Protein AF-A0A956K6E2-F1 (afdb_monomer_lite)

Foldseek 3Di:
DVVVVVVVVVVVVVVVVVVVLVVLLVVLVVDAPLCVLVSLLVVQCVVPPPCSNVQLLVLLCQQQAPLLVCCLVDQDPVSQQSNQVSVCSNSVPPDGDDDDGWDFPDSVLSCCQRNPLSVCCSVPVDPVSSVSNVVSVVVRPTPPPD

Secondary structure (DSSP, 8-state):
-HHHHHHHHHHHHHHHHHHHHHHHHHHHHHS-HHHHHHHHHHHHHHHHGGGHHHHHHHHHHIIIIIIHHHHHHS-SHHHHHHHHHHHHHHTT-SS---PPPP--S-HHHHHHIIIIIHHHHHH---HHHHHHHHHHHHHH--TT--

pLDDT: mean 86.53, std 11.18, range [56.41, 97.44]

Structure (mmCIF, N/CA/C/O backbone):
data_AF-A0A956K6E2-F1
#
_entry.id   AF-A0A956K6E2-F1
#
loop_
_atom_site.group_PDB
_atom_site.id
_atom_site.type_symbol
_atom_site.label_atom_id
_atom_site.label_alt_id
_atom_site.label_comp_id
_atom_site.label_asym_id
_atom_site.label_entity_id
_atom_site.label_seq_id
_atom_site.pdbx_PDB_ins_code
_atom_site.Cartn_x
_atom_site.Cartn_y
_atom_site.Cartn_z
_atom_site.occupancy
_atom_site.B_iso_or_equiv
_atom_site.auth_seq_id
_atom_site.auth_comp_id
_atom_site.auth_asym_id
_atom_site.auth_atom_id
_atom_site.pdbx_PDB_model_num
ATOM 1 N N . MET A 1 1 ? 2.730 16.166 44.794 1.00 61.75 1 MET A N 1
ATOM 2 C CA . MET A 1 1 ? 2.774 14.722 44.453 1.00 61.75 1 MET A CA 1
ATOM 3 C C . MET A 1 1 ? 1.803 14.310 43.338 1.00 61.75 1 MET A C 1
ATOM 5 O O . MET A 1 1 ? 2.269 13.685 42.397 1.00 61.75 1 MET A O 1
ATOM 9 N N . ARG A 1 2 ? 0.512 14.696 43.361 1.00 68.00 2 ARG A N 1
ATOM 10 C CA . ARG A 1 2 ? -0.499 14.323 42.335 1.00 68.00 2 ARG A CA 1
ATOM 11 C C . ARG A 1 2 ? -0.077 14.515 40.866 1.00 68.00 2 ARG A C 1
ATOM 13 O O . ARG A 1 2 ? -0.149 13.567 40.098 1.00 68.00 2 ARG A O 1
ATOM 20 N N . ARG A 1 3 ? 0.482 15.679 40.503 1.00 69.50 3 ARG A N 1
ATOM 21 C CA . ARG A 1 3 ? 0.926 15.965 39.119 1.00 69.50 3 ARG A CA 1
ATOM 22 C C . ARG A 1 3 ? 2.014 15.016 38.590 1.00 69.50 3 ARG A C 1
ATOM 24 O O . ARG A 1 3 ? 2.056 14.745 37.396 1.00 69.50 3 ARG A O 1
ATOM 31 N N . ARG A 1 4 ? 2.894 14.497 39.460 1.00 74.19 4 ARG A N 1
ATOM 32 C CA . ARG A 1 4 ? 3.913 13.504 39.060 1.00 74.19 4 ARG A CA 1
ATOM 33 C C . ARG A 1 4 ? 3.282 12.134 38.804 1.00 74.19 4 ARG A C 1
ATOM 35 O O . ARG A 1 4 ? 3.640 11.490 37.827 1.00 74.19 4 ARG A O 1
ATOM 42 N N . ALA A 1 5 ? 2.312 11.735 39.627 1.00 77.75 5 ALA A N 1
ATOM 43 C CA . ALA A 1 5 ? 1.584 10.479 39.457 1.00 77.75 5 ALA A CA 1
ATOM 44 C C . ALA A 1 5 ? 0.707 10.478 38.188 1.00 77.75 5 ALA A C 1
ATOM 46 O O . ALA A 1 5 ? 0.678 9.488 37.462 1.00 77.75 5 ALA A O 1
ATOM 47 N N . GLU A 1 6 ? 0.056 11.600 37.868 1.00 81.94 6 GLU A N 1
ATOM 48 C CA . GLU A 1 6 ? -0.723 11.771 36.630 1.00 81.94 6 GLU A CA 1
ATOM 49 C C . GLU A 1 6 ? 0.163 11.713 35.378 1.00 81.94 6 GLU A C 1
ATOM 51 O O . GLU A 1 6 ? -0.164 11.012 34.418 1.00 81.94 6 GLU A O 1
ATOM 56 N N . ALA A 1 7 ? 1.318 12.388 35.402 1.00 78.25 7 ALA A N 1
ATOM 57 C CA . ALA A 1 7 ? 2.285 12.346 34.306 1.00 78.25 7 ALA A CA 1
ATOM 58 C C . ALA A 1 7 ? 2.861 10.935 34.099 1.00 78.25 7 ALA A C 1
ATOM 60 O O . ALA A 1 7 ? 3.013 10.476 32.965 1.00 78.25 7 ALA A O 1
ATOM 61 N N . GLU A 1 8 ? 3.144 10.215 35.186 1.00 81.75 8 GLU A N 1
ATOM 62 C CA . GLU A 1 8 ? 3.635 8.841 35.119 1.00 81.75 8 GLU A CA 1
ATOM 63 C C . GLU A 1 8 ? 2.564 7.870 34.602 1.00 81.75 8 GLU A C 1
ATOM 65 O O . GLU A 1 8 ? 2.860 7.016 33.762 1.00 81.75 8 GLU A O 1
ATOM 70 N N . HIS A 1 9 ? 1.310 8.035 35.027 1.00 80.94 9 HIS A N 1
ATOM 71 C CA . HIS A 1 9 ? 0.183 7.258 34.517 1.00 80.94 9 HIS A CA 1
ATOM 72 C C . HIS A 1 9 ? -0.046 7.508 33.018 1.00 80.94 9 HIS A C 1
ATOM 74 O O . HIS A 1 9 ? -0.169 6.555 32.247 1.00 80.94 9 HIS A O 1
ATOM 80 N N . ALA A 1 10 ? -0.013 8.769 32.574 1.00 76.69 10 ALA A N 1
ATOM 81 C CA . ALA A 1 10 ? -0.113 9.122 31.158 1.00 76.69 10 ALA A CA 1
ATOM 82 C C . ALA A 1 10 ? 1.036 8.519 30.332 1.00 76.69 10 ALA A C 1
ATOM 84 O O . ALA A 1 10 ? 0.805 7.994 29.243 1.00 76.69 10 ALA A O 1
ATOM 85 N N . ARG A 1 11 ? 2.266 8.518 30.866 1.00 77.75 11 ARG A N 1
ATOM 86 C CA . ARG A 1 11 ? 3.427 7.891 30.215 1.00 77.75 11 ARG A CA 1
ATOM 87 C C . ARG A 1 11 ? 3.254 6.377 30.081 1.00 77.75 11 ARG A C 1
ATOM 89 O O . ARG A 1 11 ? 3.517 5.827 29.016 1.00 77.75 11 ARG A O 1
ATOM 96 N N . ARG A 1 12 ? 2.783 5.703 31.136 1.00 79.88 12 ARG A N 1
ATOM 97 C CA . ARG A 1 12 ? 2.513 4.253 31.124 1.00 79.88 12 ARG A CA 1
ATOM 98 C C . ARG A 1 12 ? 1.380 3.893 30.163 1.00 79.88 12 ARG A C 1
ATOM 100 O O . ARG A 1 12 ? 1.494 2.890 29.467 1.00 79.88 12 ARG A O 1
ATOM 107 N N . LYS A 1 13 ? 0.329 4.716 30.090 1.00 77.00 13 LYS A N 1
ATOM 108 C CA . LYS A 1 13 ? -0.773 4.552 29.132 1.00 77.00 13 LYS A CA 1
ATOM 109 C C . LYS A 1 13 ? -0.269 4.649 27.688 1.00 77.00 13 LYS A C 1
ATOM 111 O O . LYS A 1 13 ? -0.431 3.691 26.942 1.00 77.00 13 LYS A O 1
ATOM 116 N N . ARG A 1 14 ? 0.471 5.712 27.350 1.00 71.00 14 ARG A N 1
ATOM 117 C CA . ARG A 1 14 ? 1.080 5.888 26.016 1.00 71.00 14 ARG A CA 1
ATOM 118 C C . ARG A 1 14 ? 2.033 4.751 25.642 1.00 71.00 14 ARG A C 1
ATOM 120 O O . ARG A 1 14 ? 2.037 4.302 24.506 1.00 71.00 14 ARG A O 1
ATOM 127 N N . ALA A 1 15 ? 2.827 4.257 26.594 1.00 68.94 15 ALA A N 1
ATOM 128 C CA . ALA A 1 15 ? 3.738 3.136 26.353 1.00 68.94 15 ALA A CA 1
ATOM 129 C C . ALA A 1 15 ? 2.999 1.808 26.097 1.00 68.94 15 ALA A C 1
ATOM 131 O O . ALA A 1 15 ? 3.468 0.989 25.309 1.00 68.94 15 ALA A O 1
ATOM 132 N N . ARG A 1 16 ? 1.849 1.588 26.749 1.00 69.94 16 ARG A N 1
ATOM 133 C CA . ARG A 1 16 ? 0.987 0.422 26.499 1.00 69.94 16 ARG A CA 1
ATOM 134 C C . ARG A 1 16 ? 0.310 0.512 25.135 1.00 69.94 16 ARG A C 1
ATOM 136 O O . ARG A 1 16 ? 0.361 -0.462 24.396 1.00 69.94 16 ARG A O 1
ATOM 143 N N . GLU A 1 17 ? -0.225 1.679 24.790 1.00 70.94 17 GLU A N 1
ATOM 144 C CA . GLU A 1 17 ? -0.818 1.954 23.473 1.00 70.94 17 GLU A CA 1
ATOM 145 C C . GLU A 1 17 ? 0.219 1.774 22.351 1.00 70.94 17 GLU A C 1
ATOM 147 O O . GLU A 1 17 ? -0.055 1.111 21.356 1.00 70.94 17 GLU A O 1
ATOM 152 N N . ALA A 1 18 ? 1.454 2.255 22.544 1.00 62.25 18 ALA A N 1
ATOM 153 C CA . ALA A 1 18 ? 2.548 2.055 21.591 1.00 62.25 18 ALA A CA 1
ATOM 154 C C . ALA A 1 18 ? 2.939 0.573 21.430 1.00 62.25 18 ALA A C 1
ATOM 156 O O . ALA A 1 18 ? 3.164 0.115 20.310 1.00 62.25 18 ALA A O 1
ATOM 157 N N . LYS A 1 19 ? 2.989 -0.197 22.529 1.00 59.88 19 LYS A N 1
ATOM 158 C CA . LYS A 1 19 ? 3.254 -1.646 22.478 1.00 59.88 19 LYS A CA 1
ATOM 159 C C . LYS A 1 19 ? 2.125 -2.424 21.803 1.00 59.88 19 LYS A C 1
ATOM 161 O O . LYS A 1 19 ? 2.412 -3.325 21.022 1.00 59.88 19 LYS A O 1
ATOM 166 N N . GLN A 1 20 ? 0.867 -2.075 22.073 1.00 60.91 20 GLN A N 1
ATOM 167 C CA . GLN A 1 20 ? -0.285 -2.680 21.399 1.00 60.91 20 GLN A CA 1
ATOM 168 C C . GLN A 1 20 ? -0.275 -2.370 19.899 1.00 60.91 20 GLN A C 1
ATOM 170 O O . GLN A 1 20 ? -0.400 -3.294 19.103 1.00 60.91 20 GLN A O 1
ATOM 175 N N . GLY A 1 21 ? -0.002 -1.120 19.510 1.00 60.38 21 GLY A N 1
ATOM 176 C CA . GLY A 1 21 ? 0.150 -0.747 18.102 1.00 60.38 21 GLY A CA 1
ATOM 177 C C . GLY A 1 21 ? 1.310 -1.466 17.399 1.00 60.38 21 GLY A C 1
ATOM 178 O O . GLY A 1 21 ? 1.204 -1.783 16.219 1.00 60.38 21 GLY A O 1
ATOM 179 N N . SER A 1 22 ? 2.399 -1.777 18.113 1.00 56.78 22 SER A N 1
ATOM 180 C CA . SER A 1 22 ? 3.516 -2.575 17.581 1.00 56.78 22 SER A CA 1
ATOM 181 C C . SER A 1 22 ? 3.123 -4.034 17.328 1.00 56.78 22 SER A C 1
ATOM 183 O O . SER A 1 22 ? 3.379 -4.553 16.247 1.00 56.78 22 SER A O 1
ATOM 185 N N . ALA A 1 23 ? 2.454 -4.684 18.286 1.00 56.41 23 ALA A N 1
ATOM 186 C CA . ALA A 1 23 ? 2.030 -6.082 18.158 1.00 56.41 23 ALA A CA 1
ATOM 187 C C . ALA A 1 23 ? 0.928 -6.268 17.097 1.00 56.41 23 ALA A C 1
ATOM 189 O O . ALA A 1 23 ? 0.950 -7.223 16.324 1.00 56.41 23 ALA A O 1
ATOM 190 N N . GLN A 1 24 ? -0.010 -5.321 17.016 1.00 59.56 24 GLN A N 1
ATOM 191 C CA . GLN A 1 24 ? -1.066 -5.314 16.001 1.00 59.56 24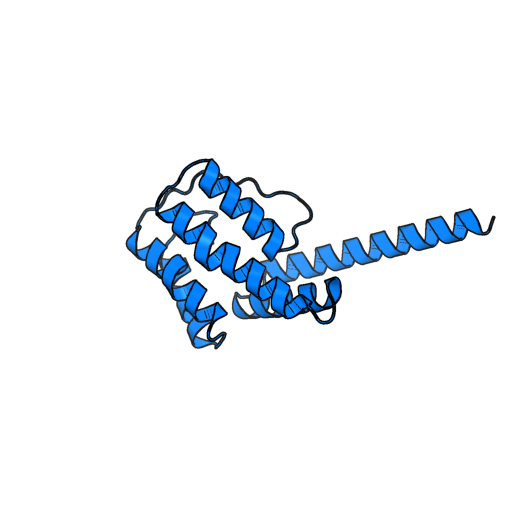 GLN A CA 1
ATOM 192 C C . GLN A 1 24 ? -0.492 -5.077 14.590 1.00 59.56 24 GLN A C 1
ATOM 194 O O . GLN A 1 24 ? -1.007 -5.621 13.615 1.00 59.56 24 GLN A O 1
ATOM 199 N N . ARG A 1 25 ? 0.621 -4.333 14.471 1.00 58.50 25 ARG A N 1
ATOM 200 C CA . ARG A 1 25 ? 1.374 -4.186 13.213 1.00 58.50 25 ARG A CA 1
ATOM 201 C C . ARG A 1 25 ? 2.137 -5.440 12.808 1.00 58.50 25 ARG A C 1
ATOM 203 O O . ARG A 1 25 ? 2.107 -5.787 11.636 1.00 58.50 25 ARG A O 1
ATOM 210 N N . GLU A 1 26 ? 2.798 -6.126 13.734 1.00 58.59 26 GLU A N 1
ATOM 211 C CA . GLU A 1 26 ? 3.465 -7.398 13.412 1.00 58.59 26 GLU A CA 1
ATOM 212 C C . GLU A 1 26 ? 2.456 -8.441 12.913 1.00 58.59 26 GLU A C 1
ATOM 214 O O . GLU A 1 26 ? 2.719 -9.132 11.932 1.00 58.59 26 GLU A O 1
ATOM 219 N N . GLN A 1 27 ? 1.252 -8.480 13.495 1.00 58.00 27 GLN A N 1
ATOM 220 C CA . GLN A 1 27 ? 0.159 -9.320 12.995 1.00 58.00 27 GLN A CA 1
ATOM 221 C C . GLN A 1 27 ? -0.321 -8.909 11.596 1.00 58.00 27 GLN A C 1
ATOM 223 O O . GLN A 1 27 ? -0.581 -9.778 10.768 1.00 58.00 27 GLN A O 1
ATOM 228 N N . LEU A 1 28 ? -0.381 -7.607 11.298 1.00 60.72 28 LEU A N 1
ATOM 229 C CA . LEU A 1 28 ? -0.669 -7.102 9.950 1.00 60.72 28 LEU A CA 1
ATOM 230 C C . LEU A 1 28 ? 0.378 -7.547 8.915 1.00 60.72 28 LEU A C 1
ATOM 232 O O . LEU A 1 28 ? 0.018 -7.763 7.766 1.00 60.72 28 LEU A O 1
ATOM 236 N N . PHE A 1 29 ? 1.650 -7.697 9.289 1.00 57.25 29 PHE A N 1
ATOM 237 C CA . PHE A 1 29 ? 2.699 -8.143 8.361 1.00 57.25 29 PHE A CA 1
ATOM 238 C C . PHE A 1 29 ? 2.651 -9.646 8.044 1.00 57.25 29 PHE A C 1
ATOM 240 O O . PHE A 1 29 ? 3.154 -10.051 7.000 1.00 57.25 29 PHE A O 1
ATOM 247 N N . VAL A 1 30 ? 2.043 -10.463 8.912 1.00 60.22 30 VAL A N 1
ATOM 248 C CA . VAL A 1 30 ? 1.921 -11.925 8.733 1.00 60.22 30 VAL A CA 1
ATOM 249 C C . VAL A 1 30 ? 0.568 -12.326 8.126 1.00 60.22 30 VAL A C 1
ATOM 251 O O . VAL A 1 30 ? 0.432 -13.416 7.575 1.00 60.22 30 VAL A O 1
ATOM 254 N N . ALA A 1 31 ? -0.435 -11.454 8.214 1.00 70.31 31 ALA A N 1
ATOM 255 C CA . ALA A 1 31 ? -1.766 -11.704 7.680 1.00 70.31 31 ALA A CA 1
ATOM 256 C C . ALA A 1 31 ? -1.825 -11.559 6.148 1.00 70.31 31 ALA A C 1
ATOM 258 O O . ALA A 1 31 ? -1.090 -10.773 5.545 1.00 70.31 31 ALA A O 1
ATOM 259 N N . ASP A 1 32 ? -2.746 -12.296 5.524 1.00 85.94 32 ASP A N 1
ATOM 260 C CA . ASP A 1 32 ? -3.051 -12.174 4.099 1.00 85.94 32 ASP A CA 1
ATOM 261 C C . ASP A 1 32 ? -3.569 -10.763 3.736 1.00 85.94 32 ASP A C 1
ATOM 263 O O . ASP A 1 32 ? -3.894 -9.936 4.597 1.00 85.94 32 ASP A O 1
ATOM 267 N N . VAL A 1 33 ? -3.630 -10.459 2.437 1.00 87.50 33 VAL A N 1
ATOM 268 C CA . VAL A 1 33 ? -3.945 -9.107 1.945 1.00 87.50 33 VAL A CA 1
ATOM 269 C C . VAL A 1 33 ? -5.369 -8.665 2.291 1.00 87.50 33 VAL A C 1
ATOM 271 O O . VAL A 1 33 ? -5.583 -7.482 2.576 1.00 87.50 33 VAL A O 1
ATOM 274 N N . GLU A 1 34 ? -6.329 -9.591 2.319 1.00 91.38 34 GLU A N 1
ATOM 275 C CA . GLU A 1 34 ? -7.711 -9.306 2.716 1.00 91.38 34 GLU A CA 1
ATOM 276 C C . GLU A 1 34 ? -7.759 -8.896 4.192 1.00 91.38 34 GLU A C 1
ATOM 278 O O . GLU A 1 34 ? -8.247 -7.811 4.535 1.00 91.38 34 GLU A O 1
ATOM 283 N N . SER A 1 35 ? -7.142 -9.702 5.054 1.00 89.62 35 SER A N 1
ATOM 284 C CA . SER A 1 35 ? -7.005 -9.410 6.481 1.00 89.62 35 SER A CA 1
ATOM 285 C C . SER A 1 35 ? -6.307 -8.067 6.728 1.00 89.62 35 SER A C 1
ATOM 287 O O . SER A 1 35 ? -6.786 -7.252 7.524 1.00 89.62 35 SER A O 1
ATOM 289 N N . ARG A 1 36 ? -5.221 -7.775 5.997 1.00 88.44 36 ARG A N 1
ATOM 290 C CA . ARG A 1 36 ? -4.504 -6.489 6.061 1.00 88.44 36 ARG A CA 1
ATOM 291 C C . ARG A 1 36 ? -5.390 -5.299 5.719 1.00 88.44 36 ARG A C 1
ATOM 293 O O . ARG A 1 36 ? -5.334 -4.274 6.400 1.00 88.44 36 ARG A O 1
ATOM 300 N N . PHE A 1 37 ? -6.189 -5.414 4.662 1.00 91.25 37 PHE A N 1
ATOM 301 C CA . PHE A 1 37 ? -7.065 -4.340 4.208 1.00 91.25 37 PHE A CA 1
ATOM 302 C C . PHE A 1 37 ? -8.114 -3.980 5.268 1.00 91.25 37 PHE A C 1
ATOM 304 O O . PHE A 1 37 ? -8.259 -2.807 5.624 1.00 91.25 37 PHE A O 1
ATOM 311 N N . PHE A 1 38 ? -8.805 -4.977 5.825 1.00 91.31 38 PHE A N 1
ATOM 312 C CA . PHE A 1 38 ? -9.832 -4.734 6.841 1.00 91.31 38 PHE A CA 1
ATOM 313 C C . PHE A 1 38 ? -9.246 -4.295 8.184 1.00 91.31 38 PHE A C 1
ATOM 315 O O . PHE A 1 38 ? -9.793 -3.396 8.825 1.00 91.31 38 PHE A O 1
ATOM 322 N N . ALA A 1 39 ? -8.104 -4.847 8.591 1.00 91.19 39 ALA A N 1
ATOM 323 C CA . ALA A 1 39 ? -7.433 -4.417 9.811 1.00 91.19 39 ALA A CA 1
ATOM 324 C C . ALA A 1 39 ? -6.968 -2.950 9.730 1.00 91.19 39 ALA A C 1
ATOM 326 O O . ALA A 1 39 ? -7.165 -2.198 10.684 1.00 91.19 39 ALA A O 1
ATOM 327 N N . ARG A 1 40 ? -6.453 -2.486 8.579 1.00 92.31 40 ARG A N 1
ATOM 328 C CA . ARG A 1 40 ? -6.162 -1.054 8.377 1.00 92.31 40 ARG A CA 1
ATOM 329 C C . ARG A 1 40 ? -7.427 -0.202 8.471 1.00 92.31 40 ARG A C 1
ATOM 331 O O . ARG A 1 40 ? -7.406 0.812 9.161 1.00 92.31 40 ARG A O 1
ATOM 338 N N . GLN A 1 41 ? -8.543 -0.608 7.861 1.00 91.94 41 GLN A N 1
ATOM 339 C CA . GLN A 1 41 ? -9.805 0.134 8.008 1.00 91.94 41 GLN A CA 1
ATOM 340 C C . GLN A 1 41 ? -10.215 0.323 9.472 1.00 91.94 41 GLN A C 1
ATOM 342 O O . GLN A 1 41 ? -10.641 1.419 9.848 1.00 91.94 41 GLN A O 1
ATOM 347 N N . LEU A 1 42 ? -10.078 -0.727 10.288 1.00 91.88 42 LEU A N 1
ATOM 348 C CA . LEU A 1 42 ? -10.367 -0.669 11.720 1.00 91.88 42 LEU A CA 1
ATOM 349 C C . LEU A 1 42 ? -9.423 0.298 12.442 1.00 91.88 42 LEU A C 1
ATOM 351 O O . LEU A 1 42 ? -9.903 1.174 13.156 1.00 91.88 42 LEU A O 1
ATOM 355 N N . LEU A 1 43 ? -8.114 0.231 12.179 1.00 91.38 43 LEU A N 1
ATOM 356 C CA . LEU A 1 43 ? -7.132 1.147 12.776 1.00 91.38 43 LEU A CA 1
ATOM 357 C C . LEU A 1 43 ? -7.434 2.618 12.470 1.00 91.38 43 LEU A C 1
ATOM 359 O O . LEU A 1 43 ? -7.400 3.468 13.359 1.00 91.38 43 LEU A O 1
ATOM 363 N N . PHE A 1 44 ? -7.783 2.937 11.222 1.00 93.88 44 PHE A N 1
ATOM 364 C CA . PHE A 1 44 ? -8.173 4.303 10.878 1.00 93.88 44 PHE A CA 1
ATOM 365 C C . PHE A 1 44 ? -9.472 4.720 11.577 1.00 93.88 44 PHE A C 1
ATOM 367 O O . PHE A 1 44 ? -9.591 5.875 11.991 1.00 93.88 44 PHE A O 1
ATOM 374 N N . ALA A 1 45 ? -10.448 3.814 11.713 1.00 92.44 45 ALA A N 1
ATOM 375 C CA . ALA A 1 45 ? -11.686 4.079 12.448 1.00 92.44 45 ALA A CA 1
ATOM 376 C C . ALA A 1 45 ? -11.425 4.347 13.939 1.00 92.44 45 ALA A C 1
ATOM 378 O O . ALA A 1 45 ? -12.029 5.258 14.504 1.00 92.44 45 ALA A O 1
ATOM 379 N N . GLU A 1 46 ? -10.494 3.620 14.555 1.00 92.06 46 GLU A N 1
ATOM 380 C CA . GLU A 1 46 ? -10.065 3.843 15.939 1.00 92.06 46 GLU A CA 1
ATOM 381 C C . GLU A 1 46 ? -9.350 5.192 16.105 1.00 92.06 46 GLU A C 1
ATOM 383 O O . GLU A 1 46 ? -9.663 5.948 17.025 1.00 92.06 46 GLU A O 1
ATOM 388 N N . GLN A 1 47 ? -8.433 5.539 15.195 1.00 91.12 47 GLN A N 1
ATOM 389 C CA . GLN A 1 47 ? -7.626 6.758 15.303 1.00 91.12 47 GLN A CA 1
ATOM 390 C C . GLN A 1 47 ? -8.389 8.041 14.933 1.00 91.12 47 GLN A C 1
ATOM 392 O O . GLN A 1 47 ? -8.124 9.104 15.497 1.00 91.12 47 GLN A O 1
ATOM 397 N N . HIS A 1 48 ? -9.324 7.966 13.982 1.00 91.19 48 HIS A N 1
ATOM 398 C CA . HIS A 1 48 ? -9.992 9.140 13.405 1.00 91.19 48 HIS A CA 1
ATOM 399 C C . HIS A 1 48 ? -11.522 9.135 13.568 1.00 91.19 48 HIS A C 1
ATOM 401 O O . HIS A 1 48 ? -12.221 9.990 13.009 1.00 91.19 48 HIS A O 1
ATOM 407 N N . GLY A 1 49 ? -12.071 8.185 14.326 1.00 91.50 49 GLY A N 1
ATOM 408 C CA . GLY A 1 49 ? -13.498 8.095 14.619 1.00 91.50 49 GLY A CA 1
ATOM 409 C C . GLY A 1 49 ? -14.355 7.969 13.356 1.00 91.50 49 GLY A C 1
ATOM 410 O O . GLY A 1 49 ? -14.073 7.177 12.455 1.00 91.50 49 GLY A O 1
ATOM 411 N N . ARG A 1 50 ? -15.418 8.781 13.262 1.00 88.75 50 ARG A N 1
ATOM 412 C CA . ARG A 1 50 ? -16.422 8.702 12.177 1.00 88.7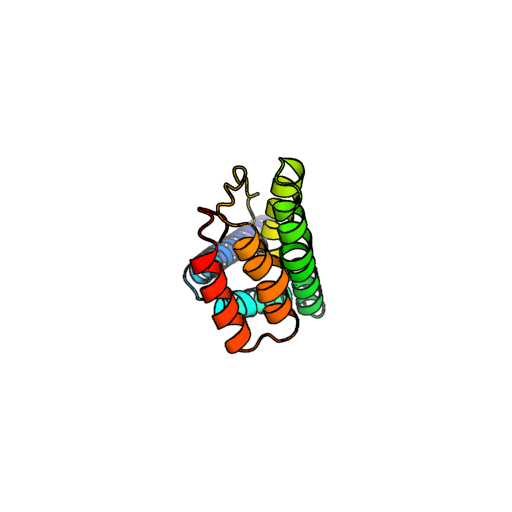5 50 ARG A CA 1
ATOM 413 C C . ARG A 1 50 ? -15.833 8.891 10.774 1.00 88.75 50 ARG A C 1
ATOM 415 O O . ARG A 1 50 ? -16.411 8.379 9.818 1.00 88.75 50 ARG A O 1
ATOM 422 N N . LEU A 1 51 ? -14.705 9.596 10.650 1.00 94.38 51 LEU A N 1
ATOM 423 C CA . LEU A 1 51 ? -14.037 9.849 9.370 1.00 94.38 51 LEU A CA 1
ATOM 424 C C . LEU A 1 51 ? -12.990 8.791 9.006 1.00 94.38 51 LEU A C 1
ATOM 426 O O . LEU A 1 51 ? -12.504 8.798 7.879 1.00 94.38 51 LEU A O 1
ATOM 430 N N . GLY A 1 52 ? -12.654 7.865 9.909 1.00 93.19 52 GLY A N 1
ATOM 431 C CA . GLY A 1 52 ? -11.557 6.921 9.697 1.00 93.19 52 GLY A CA 1
ATOM 432 C C . GLY A 1 52 ? -11.686 6.095 8.425 1.00 93.19 52 GLY A C 1
ATOM 433 O O . GLY A 1 52 ? -10.740 6.016 7.649 1.00 93.19 52 GLY A O 1
ATOM 434 N N . ARG A 1 53 ? -12.884 5.578 8.131 1.00 90.94 53 ARG A N 1
ATOM 435 C CA . ARG A 1 53 ? -13.128 4.839 6.880 1.00 90.94 53 ARG A CA 1
ATOM 436 C C . ARG A 1 53 ? -12.858 5.679 5.632 1.00 90.94 53 ARG A C 1
ATOM 438 O O . ARG A 1 53 ? -12.234 5.187 4.699 1.00 90.94 53 ARG A O 1
ATOM 445 N N . LEU A 1 54 ? -13.284 6.943 5.627 1.00 93.75 54 LEU A N 1
ATOM 446 C CA . LEU A 1 54 ?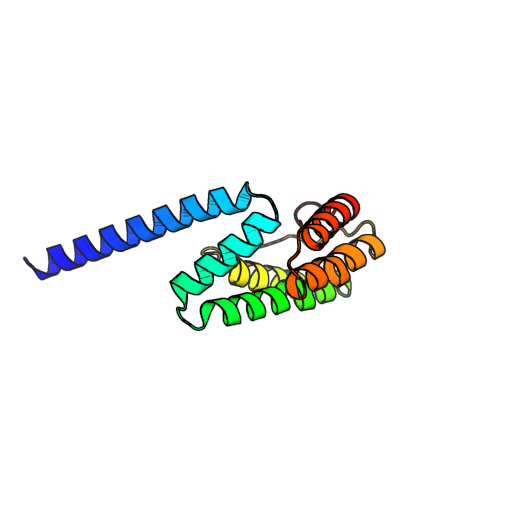 -13.035 7.849 4.506 1.00 93.75 54 LEU A CA 1
ATOM 447 C C . LEU A 1 54 ? -11.537 8.140 4.355 1.00 93.75 54 LEU A C 1
ATOM 449 O O . LEU A 1 54 ? -11.010 8.068 3.251 1.00 93.75 54 LEU A O 1
ATOM 453 N N . ILE A 1 55 ? -10.843 8.418 5.460 1.00 95.62 55 ILE A N 1
ATOM 454 C CA . ILE A 1 55 ? -9.402 8.702 5.447 1.00 95.62 55 ILE A CA 1
ATOM 455 C C . ILE A 1 55 ? -8.615 7.474 4.974 1.00 95.62 55 ILE A C 1
ATOM 457 O O . ILE A 1 55 ? -7.717 7.624 4.150 1.00 95.62 55 ILE A O 1
ATOM 461 N N . HIS A 1 56 ? -8.983 6.268 5.419 1.00 94.75 56 HIS A N 1
ATOM 462 C CA . HIS A 1 56 ? -8.389 5.031 4.917 1.00 94.75 56 HIS A CA 1
ATOM 463 C C . HIS A 1 56 ? -8.567 4.902 3.403 1.00 94.75 56 HIS A C 1
ATOM 465 O O . HIS A 1 56 ? -7.598 4.625 2.708 1.00 94.75 56 HIS A O 1
ATOM 471 N N . ILE A 1 57 ? -9.777 5.132 2.877 1.00 92.75 57 ILE A N 1
ATOM 472 C CA . ILE A 1 57 ? -10.038 5.070 1.431 1.00 92.75 57 ILE A CA 1
ATOM 473 C C . ILE A 1 57 ? -9.167 6.082 0.678 1.00 92.75 57 ILE A C 1
ATOM 475 O O . ILE A 1 57 ? -8.575 5.728 -0.336 1.00 92.75 57 ILE A O 1
ATOM 479 N N . LEU A 1 58 ? -9.034 7.313 1.180 1.00 94.81 58 LEU A N 1
ATOM 480 C CA . LEU A 1 58 ? -8.183 8.332 0.559 1.00 94.81 58 LEU A CA 1
ATOM 481 C C . LEU A 1 58 ? -6.702 7.937 0.572 1.00 94.81 58 LEU A C 1
ATOM 483 O O . LEU A 1 58 ? -6.044 8.027 -0.463 1.00 94.81 58 LEU A O 1
ATOM 487 N N . ALA A 1 59 ? -6.188 7.469 1.712 1.00 95.44 59 ALA A N 1
ATOM 488 C CA . ALA A 1 59 ? -4.813 6.986 1.824 1.00 95.44 59 ALA A CA 1
ATOM 489 C C . ALA A 1 59 ? -4.574 5.782 0.900 1.00 95.44 59 ALA A C 1
ATOM 491 O O . ALA A 1 59 ? -3.555 5.706 0.215 1.00 95.44 59 ALA A O 1
ATOM 492 N N . TRP A 1 60 ? -5.547 4.872 0.831 1.00 94.62 60 TRP A N 1
ATOM 493 C CA . TRP A 1 60 ? -5.498 3.686 -0.009 1.00 94.62 60 TRP A CA 1
ATOM 494 C C . TRP A 1 60 ? -5.503 4.060 -1.497 1.00 94.62 60 TRP A C 1
ATOM 496 O O . TRP A 1 60 ? -4.669 3.549 -2.240 1.00 94.62 60 TRP A O 1
ATOM 506 N N . LEU A 1 61 ? -6.365 4.984 -1.932 1.00 93.81 61 LEU A N 1
ATOM 507 C CA . LEU A 1 61 ? -6.408 5.467 -3.317 1.00 93.81 61 LEU A CA 1
ATOM 508 C C . LEU A 1 61 ? -5.113 6.188 -3.691 1.00 93.81 61 LEU A C 1
ATOM 510 O O . LEU A 1 61 ? -4.545 5.926 -4.748 1.00 93.81 61 LEU A O 1
ATOM 514 N N . LEU A 1 62 ? -4.625 7.071 -2.822 1.00 96.31 62 LEU A N 1
ATOM 515 C CA . LEU A 1 62 ? -3.407 7.827 -3.087 1.00 96.31 62 LEU A CA 1
ATOM 516 C C . LEU A 1 62 ? -2.189 6.908 -3.224 1.00 96.31 62 LEU A C 1
ATOM 518 O O . LEU A 1 62 ? -1.379 7.083 -4.130 1.00 96.31 62 LEU A O 1
ATOM 522 N N . HIS A 1 63 ? -2.066 5.913 -2.354 1.00 95.56 63 HIS A N 1
ATOM 523 C CA . HIS A 1 63 ? -0.972 4.960 -2.442 1.00 95.56 63 HIS A CA 1
ATOM 524 C C . HIS A 1 63 ? -1.138 4.044 -3.664 1.00 95.56 63 HIS A C 1
ATOM 526 O O . HIS A 1 63 ? -0.347 4.099 -4.606 1.00 95.56 63 HIS A O 1
ATOM 532 N N . ASN A 1 64 ? -2.219 3.265 -3.697 1.00 93.94 64 ASN A N 1
ATOM 533 C CA . ASN A 1 64 ? -2.377 2.161 -4.639 1.00 93.94 64 ASN A CA 1
ATOM 534 C C . ASN A 1 64 ? -2.758 2.612 -6.057 1.00 93.94 64 ASN A C 1
ATOM 536 O O . ASN A 1 64 ? -2.345 1.987 -7.026 1.00 93.94 64 ASN A O 1
ATOM 540 N N . CYS A 1 65 ? -3.525 3.697 -6.203 1.00 92.62 65 CYS A N 1
ATOM 541 C CA . CYS A 1 65 ? -4.036 4.150 -7.505 1.00 92.62 65 CYS A CA 1
ATOM 542 C C . CYS A 1 65 ? -3.296 5.367 -8.075 1.00 92.62 65 CYS A C 1
ATOM 544 O O . CYS A 1 65 ? -3.564 5.748 -9.212 1.00 92.62 65 CYS A O 1
ATOM 546 N N . ILE A 1 66 ? -2.394 5.998 -7.316 1.00 94.81 66 ILE A N 1
ATOM 547 C CA . ILE A 1 66 ? -1.625 7.161 -7.787 1.00 94.81 66 ILE A CA 1
ATOM 548 C C . ILE A 1 66 ? -0.126 6.898 -7.661 1.00 94.81 66 ILE A C 1
ATOM 550 O O . ILE A 1 66 ? 0.581 6.944 -8.668 1.00 94.81 66 ILE A O 1
ATOM 554 N N . ALA A 1 67 ? 0.372 6.584 -6.463 1.00 96.00 67 ALA A N 1
ATOM 555 C CA . ALA A 1 67 ? 1.808 6.435 -6.252 1.00 96.00 67 ALA A CA 1
ATOM 556 C C . ALA A 1 67 ? 2.398 5.247 -7.031 1.00 96.00 67 ALA A C 1
ATOM 558 O O . ALA A 1 67 ? 3.398 5.425 -7.726 1.00 96.00 67 ALA A O 1
ATOM 559 N N . HIS A 1 68 ? 1.757 4.074 -6.998 1.00 94.06 68 HIS A N 1
ATOM 560 C CA . HIS A 1 68 ? 2.237 2.912 -7.754 1.00 94.06 68 HIS A CA 1
ATOM 561 C C . HIS A 1 68 ? 2.214 3.104 -9.287 1.00 94.06 68 HIS A C 1
ATOM 563 O O . HIS A 1 68 ? 3.213 2.772 -9.936 1.00 94.06 68 HIS A O 1
ATOM 569 N N . PRO A 1 69 ? 1.149 3.663 -9.905 1.00 92.81 69 PRO A N 1
ATOM 570 C CA . PRO A 1 69 ? 1.184 4.012 -11.326 1.00 92.81 69 PRO A CA 1
ATOM 571 C C . PRO A 1 69 ? 2.284 5.017 -11.681 1.00 92.81 69 PRO A C 1
ATOM 573 O O . PRO A 1 69 ? 3.006 4.801 -12.652 1.00 92.81 69 PRO A O 1
ATOM 576 N N . ILE A 1 70 ? 2.462 6.081 -10.888 1.00 95.25 70 ILE A N 1
ATOM 577 C CA . ILE A 1 70 ? 3.524 7.074 -11.121 1.00 95.25 70 ILE A CA 1
ATOM 578 C C . ILE A 1 70 ? 4.905 6.418 -11.042 1.00 95.25 70 ILE A C 1
ATOM 580 O O . ILE A 1 70 ? 5.748 6.668 -11.900 1.00 95.25 70 ILE A O 1
ATOM 584 N N . LEU A 1 71 ? 5.130 5.557 -10.049 1.00 94.38 71 LEU A N 1
ATOM 585 C CA . LEU A 1 71 ? 6.377 4.817 -9.892 1.00 94.38 71 LEU A CA 1
ATOM 586 C C . LEU A 1 71 ? 6.657 3.882 -11.073 1.00 94.38 71 LEU A C 1
ATOM 588 O O . LEU A 1 71 ? 7.787 3.827 -11.549 1.00 94.38 71 LEU A O 1
ATOM 592 N N . GLY A 1 72 ? 5.630 3.190 -11.568 1.00 90.75 72 GLY A N 1
ATOM 593 C CA . GLY A 1 72 ? 5.746 2.332 -12.744 1.00 90.75 72 GLY A CA 1
ATOM 594 C C . GLY A 1 72 ? 6.010 3.100 -14.034 1.00 90.75 72 GLY A C 1
ATOM 595 O O . GLY A 1 72 ? 6.730 2.615 -14.893 1.00 90.75 72 GLY A O 1
ATOM 596 N N . LEU A 1 73 ? 5.439 4.293 -14.198 1.00 91.31 73 LEU A N 1
ATOM 597 C CA . LEU A 1 73 ? 5.642 5.099 -15.405 1.00 91.31 73 LEU A CA 1
ATOM 598 C C . LEU A 1 73 ? 6.980 5.845 -15.388 1.00 91.31 73 LEU A C 1
ATOM 600 O O . LEU A 1 73 ? 7.610 6.008 -16.431 1.00 91.31 73 LEU A O 1
ATOM 604 N N . ILE A 1 74 ? 7.401 6.322 -14.215 1.00 93.19 74 ILE A N 1
ATOM 605 C CA . ILE A 1 74 ? 8.589 7.158 -14.040 1.00 93.19 74 ILE A CA 1
ATOM 606 C C . ILE A 1 74 ? 9.348 6.674 -12.794 1.00 93.19 74 ILE A C 1
ATOM 608 O O . ILE A 1 74 ? 9.251 7.306 -11.738 1.00 93.19 74 ILE A O 1
ATOM 612 N N . PRO A 1 75 ? 10.108 5.565 -12.868 1.00 92.50 75 PRO A N 1
ATOM 613 C CA . PRO A 1 75 ? 10.863 5.051 -11.728 1.00 92.50 75 PRO A CA 1
ATOM 614 C C . PRO A 1 75 ? 12.063 5.958 -11.432 1.00 92.50 75 PRO A C 1
ATOM 616 O O . PRO A 1 75 ? 13.103 5.906 -12.087 1.00 92.50 75 PRO A O 1
ATOM 619 N N . CYS A 1 76 ? 11.914 6.836 -10.443 1.00 95.31 76 CYS A N 1
ATOM 620 C CA . CYS A 1 76 ? 12.920 7.813 -10.051 1.00 95.31 76 CYS A CA 1
ATOM 621 C C . CYS A 1 76 ? 12.836 8.095 -8.545 1.00 95.31 76 CYS A C 1
ATOM 623 O O . CYS A 1 76 ? 11.901 7.683 -7.861 1.00 95.31 76 CYS A O 1
ATOM 625 N N . ARG A 1 77 ? 13.817 8.821 -7.997 1.00 96.19 77 ARG A N 1
ATOM 626 C CA . ARG A 1 77 ? 13.856 9.117 -6.553 1.00 96.19 77 ARG A CA 1
ATOM 627 C C . ARG A 1 77 ? 12.584 9.803 -6.047 1.00 96.19 77 ARG A C 1
ATOM 629 O O . ARG A 1 77 ? 12.153 9.528 -4.935 1.00 96.19 77 ARG A O 1
ATOM 636 N N . ALA A 1 78 ? 11.985 10.679 -6.855 1.00 97.31 78 ALA A N 1
ATOM 637 C CA . ALA A 1 78 ? 10.777 11.404 -6.471 1.00 97.31 78 ALA A CA 1
ATOM 638 C C . ALA A 1 78 ? 9.537 10.495 -6.415 1.00 97.31 78 ALA A C 1
ATOM 640 O O . ALA A 1 78 ? 8.729 10.629 -5.499 1.00 97.31 78 ALA A O 1
ATOM 641 N N . SER A 1 79 ? 9.392 9.556 -7.354 1.00 96.50 79 SER A N 1
ATOM 642 C CA . SER A 1 79 ? 8.268 8.614 -7.354 1.00 96.50 79 SER A CA 1
ATOM 643 C C . SER A 1 79 ? 8.408 7.540 -6.278 1.00 96.50 79 SER A C 1
ATOM 645 O O . SER A 1 79 ? 7.410 7.196 -5.650 1.00 96.50 79 SER A O 1
ATOM 647 N N . VAL A 1 80 ? 9.634 7.096 -5.977 1.00 96.06 80 VAL A N 1
ATOM 648 C CA . VAL A 1 80 ? 9.925 6.255 -4.801 1.00 96.06 80 VAL A CA 1
ATOM 649 C C . VAL A 1 80 ? 9.573 6.992 -3.512 1.00 96.06 80 VAL A C 1
ATOM 651 O O . VAL A 1 80 ? 8.869 6.455 -2.667 1.00 96.06 80 VAL A O 1
ATOM 654 N N . TRP A 1 81 ? 9.988 8.255 -3.380 1.00 96.81 81 TRP A N 1
ATOM 655 C CA . TRP A 1 81 ? 9.642 9.064 -2.212 1.00 96.81 81 TRP A CA 1
ATOM 656 C C . TRP A 1 81 ? 8.124 9.217 -2.046 1.00 96.81 81 TRP A C 1
ATOM 658 O O . TRP A 1 81 ? 7.610 9.077 -0.939 1.00 96.81 81 TRP A O 1
ATOM 668 N N . LEU A 1 82 ? 7.388 9.471 -3.134 1.00 97.44 82 LEU A N 1
ATOM 669 C CA . LEU A 1 82 ? 5.926 9.547 -3.096 1.00 97.44 82 LEU A CA 1
ATOM 670 C C . LEU A 1 82 ? 5.309 8.210 -2.663 1.00 97.44 82 LEU A C 1
ATOM 672 O O . LEU A 1 82 ? 4.414 8.194 -1.814 1.00 97.44 82 LEU A O 1
ATOM 676 N N . HIS A 1 83 ? 5.790 7.099 -3.224 1.00 96.06 83 HIS A N 1
ATOM 677 C CA . HIS A 1 83 ? 5.379 5.759 -2.819 1.00 96.06 83 HIS A CA 1
ATOM 678 C C . HIS A 1 83 ? 5.585 5.550 -1.319 1.00 96.06 83 HIS A C 1
ATOM 680 O O . HIS A 1 83 ? 4.613 5.284 -0.619 1.00 96.06 83 HIS A O 1
ATOM 686 N N . ASP A 1 84 ? 6.796 5.764 -0.808 1.00 95.31 84 ASP A N 1
ATOM 687 C CA . ASP A 1 84 ? 7.121 5.511 0.597 1.00 95.31 84 ASP A CA 1
ATOM 688 C C . ASP A 1 84 ? 6.281 6.386 1.534 1.00 95.31 84 ASP A C 1
ATOM 690 O O . ASP A 1 84 ? 5.709 5.901 2.506 1.00 95.31 84 ASP A O 1
ATOM 694 N N . ARG A 1 85 ? 6.095 7.671 1.205 1.00 96.62 85 ARG A N 1
ATOM 695 C CA . ARG A 1 85 ? 5.286 8.589 2.027 1.00 96.62 85 ARG A CA 1
ATOM 696 C C . ARG A 1 85 ? 3.817 8.193 2.081 1.00 96.62 85 ARG A C 1
ATOM 698 O O . ARG A 1 85 ? 3.180 8.331 3.127 1.00 96.62 85 ARG A O 1
ATOM 705 N N . THR A 1 86 ? 3.267 7.738 0.961 1.00 96.62 86 THR A N 1
ATOM 706 C CA . THR A 1 86 ? 1.870 7.294 0.889 1.00 96.62 86 THR A CA 1
ATOM 707 C C . THR A 1 86 ? 1.689 5.911 1.514 1.00 96.62 86 THR A C 1
ATOM 709 O O . THR A 1 86 ? 0.674 5.689 2.173 1.00 96.62 86 THR A O 1
ATOM 712 N N . ALA A 1 87 ? 2.695 5.036 1.412 1.00 93.62 87 ALA A N 1
ATOM 713 C CA . ALA A 1 87 ? 2.756 3.754 2.106 1.00 93.62 87 ALA A CA 1
ATOM 714 C C . ALA A 1 87 ? 2.779 3.962 3.622 1.00 93.62 87 ALA A C 1
ATOM 716 O O . ALA A 1 87 ? 1.990 3.352 4.342 1.00 93.62 87 ALA A O 1
ATOM 717 N N . ASP A 1 88 ? 3.632 4.864 4.110 1.00 93.38 88 ASP A N 1
ATOM 718 C CA . ASP A 1 88 ? 3.725 5.204 5.526 1.00 93.38 88 ASP A CA 1
ATOM 719 C C . ASP A 1 88 ? 2.401 5.748 6.047 1.00 93.38 88 ASP A C 1
ATOM 721 O O . ASP A 1 88 ? 1.952 5.367 7.124 1.00 93.38 88 ASP A O 1
ATOM 725 N N . TRP A 1 89 ? 1.724 6.600 5.276 1.00 94.75 89 TRP A N 1
ATOM 726 C CA . TRP A 1 89 ? 0.415 7.097 5.678 1.00 94.75 89 TRP A CA 1
ATOM 727 C C . TRP A 1 89 ? -0.639 5.984 5.719 1.00 94.75 89 TRP A C 1
ATOM 729 O O . TRP A 1 89 ? -1.327 5.846 6.729 1.00 94.75 89 TRP A O 1
ATOM 739 N N . LEU A 1 90 ? -0.734 5.156 4.673 1.00 93.94 90 LEU A N 1
ATOM 740 C CA . LEU A 1 90 ? -1.686 4.041 4.603 1.00 93.94 90 LEU A CA 1
ATOM 741 C C . LEU A 1 90 ? -1.457 2.996 5.705 1.00 93.94 90 LEU A C 1
ATOM 743 O O . LEU A 1 90 ? -2.407 2.391 6.196 1.00 93.94 90 LEU A O 1
ATOM 747 N N . ASN A 1 91 ? -0.206 2.773 6.099 1.00 90.69 91 ASN A N 1
ATOM 748 C CA . ASN A 1 91 ? 0.156 1.853 7.178 1.00 90.69 91 ASN A CA 1
ATOM 749 C C . ASN A 1 91 ? 0.178 2.521 8.558 1.00 90.69 91 ASN A C 1
ATOM 751 O O . ASN A 1 91 ? 0.468 1.863 9.564 1.00 90.69 91 ASN A O 1
ATOM 755 N N . LEU A 1 92 ? -0.110 3.827 8.609 1.00 89.25 92 LEU A N 1
ATOM 756 C CA . LEU A 1 92 ? 0.057 4.672 9.784 1.00 89.25 92 LEU A CA 1
ATOM 757 C C . LEU A 1 92 ? 1.464 4.524 10.391 1.00 89.25 92 LEU A C 1
ATOM 759 O O . LEU A 1 92 ? 1.601 4.585 11.607 1.00 89.25 92 LEU A O 1
ATOM 763 N N . SER A 1 93 ? 2.496 4.266 9.581 1.00 84.62 93 SER A N 1
ATOM 764 C CA . SER A 1 93 ? 3.857 3.923 10.004 1.00 84.62 93 SER A CA 1
ATOM 765 C C . SER A 1 93 ? 4.452 4.993 10.928 1.00 84.62 93 SER A C 1
ATOM 767 O O . SER A 1 93 ? 4.351 6.187 10.645 1.00 84.62 93 SER A O 1
ATOM 769 N N . PRO A 1 94 ? 5.098 4.599 12.041 1.00 80.81 94 PRO A N 1
ATOM 770 C CA . PRO A 1 94 ? 5.695 5.543 12.983 1.00 80.81 94 PRO A CA 1
ATOM 771 C C . PRO A 1 94 ? 7.088 5.997 12.525 1.00 80.81 94 PRO A C 1
ATOM 773 O O . PRO A 1 94 ? 7.596 7.018 12.981 1.00 80.81 94 PRO A O 1
ATOM 776 N N . THR A 1 95 ? 7.713 5.207 11.655 1.00 84.44 95 THR A N 1
ATOM 777 C CA . THR A 1 95 ? 9.059 5.378 11.128 1.00 84.44 95 THR A CA 1
ATOM 778 C C . THR A 1 95 ? 8.964 5.511 9.615 1.0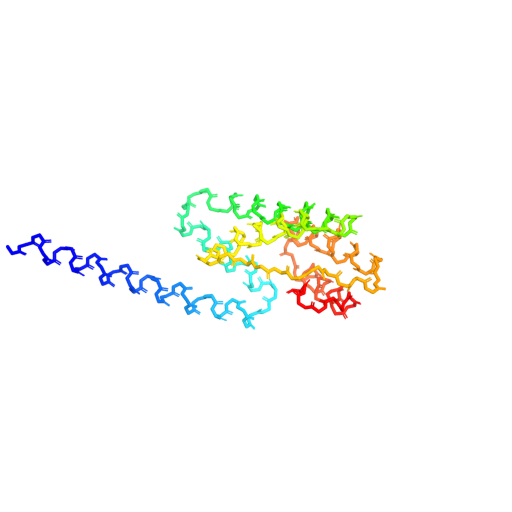0 84.44 95 THR A C 1
ATOM 780 O O . THR A 1 95 ? 8.311 4.661 9.006 1.00 84.44 95 THR A O 1
ATOM 783 N N . PRO A 1 96 ? 9.596 6.533 9.019 1.00 88.38 96 PRO A N 1
ATOM 784 C CA . PRO A 1 96 ? 9.612 6.689 7.574 1.00 88.38 96 PRO A CA 1
ATOM 785 C C . PRO A 1 96 ? 10.250 5.495 6.864 1.00 88.38 96 PRO A C 1
ATOM 787 O O . PRO A 1 96 ? 11.299 5.004 7.292 1.00 88.38 96 PRO A O 1
ATOM 790 N N . THR A 1 97 ? 9.632 5.068 5.769 1.00 89.38 97 THR A N 1
ATOM 791 C CA . THR A 1 97 ? 10.182 4.051 4.869 1.00 89.38 97 THR A CA 1
ATOM 792 C C . THR A 1 97 ? 11.150 4.692 3.875 1.00 89.38 97 THR A C 1
ATOM 794 O O . THR A 1 97 ? 10.967 5.835 3.452 1.00 89.38 97 THR A O 1
ATOM 797 N N . HIS A 1 98 ? 12.202 3.956 3.516 1.00 89.56 98 HIS A N 1
ATOM 798 C CA . HIS A 1 98 ? 13.198 4.376 2.535 1.00 89.56 98 HIS A CA 1
ATOM 799 C C . HIS A 1 98 ? 13.544 3.210 1.607 1.00 89.56 98 HIS A C 1
ATOM 801 O O . HIS A 1 98 ? 14.424 2.402 1.908 1.00 89.56 98 HIS A O 1
ATOM 807 N N . SER A 1 99 ? 12.845 3.131 0.480 1.00 91.31 99 SER A N 1
ATOM 808 C CA . SER A 1 99 ? 12.998 2.061 -0.502 1.00 91.31 99 SER A CA 1
ATOM 809 C C . SER A 1 99 ? 14.080 2.395 -1.536 1.00 91.31 99 SER A C 1
ATOM 811 O O . SER A 1 99 ? 14.295 3.551 -1.909 1.00 91.31 99 SER A O 1
ATOM 813 N N . ALA A 1 100 ? 14.782 1.374 -2.030 1.00 91.19 100 ALA A N 1
ATOM 814 C CA . ALA A 1 100 ? 15.676 1.505 -3.183 1.00 91.19 100 ALA A CA 1
ATOM 815 C C . ALA A 1 100 ? 14.874 1.429 -4.487 1.00 91.19 100 ALA A C 1
ATOM 817 O O . ALA A 1 100 ? 13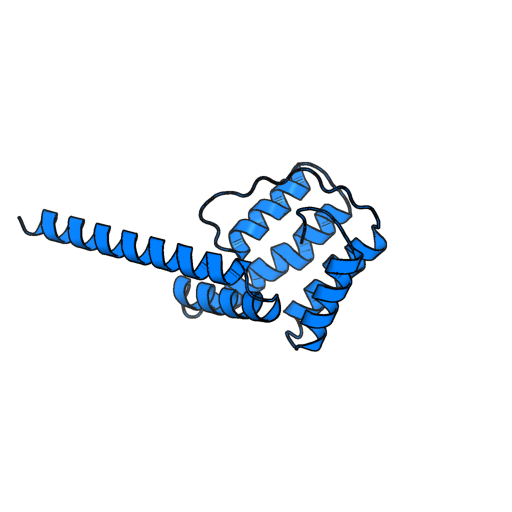.875 0.726 -4.520 1.00 91.19 100 ALA A O 1
ATOM 818 N N . LEU A 1 101 ? 15.319 2.089 -5.566 1.00 93.19 101 LEU A N 1
ATOM 819 C CA . LEU A 1 101 ? 14.618 2.082 -6.864 1.00 93.19 101 LEU A CA 1
ATOM 820 C C . LEU A 1 101 ? 14.209 0.661 -7.307 1.00 93.19 101 LEU A C 1
ATOM 822 O O . LEU A 1 101 ? 15.057 -0.236 -7.281 1.00 93.19 101 LEU A O 1
ATOM 826 N N . PRO A 1 102 ? 12.952 0.455 -7.748 1.00 91.06 102 PRO A N 1
ATOM 827 C CA . PRO A 1 102 ? 12.488 -0.864 -8.148 1.00 91.06 102 PRO A CA 1
ATOM 828 C C . PRO A 1 102 ? 13.172 -1.308 -9.438 1.00 91.06 102 PRO A C 1
ATOM 830 O O . PRO A 1 102 ? 13.276 -0.547 -10.403 1.00 91.06 102 PRO A O 1
ATOM 833 N N . GLN A 1 103 ? 13.572 -2.575 -9.485 1.00 91.50 103 GLN A N 1
ATOM 834 C CA . GLN A 1 103 ? 13.938 -3.241 -10.731 1.00 91.50 103 GLN A CA 1
ATOM 835 C C . GLN A 1 103 ? 12.694 -3.944 -11.271 1.00 91.50 103 GLN A C 1
ATOM 837 O O . GLN A 1 103 ? 12.299 -4.978 -10.746 1.00 91.50 103 GLN A O 1
ATOM 842 N N . ILE A 1 104 ? 12.046 -3.361 -12.283 1.00 90.31 104 ILE A N 1
ATOM 843 C CA . ILE A 1 104 ? 10.775 -3.861 -12.826 1.00 90.31 104 ILE A CA 1
ATOM 844 C C . ILE A 1 104 ? 11.063 -4.810 -14.003 1.00 90.31 104 ILE A C 1
ATOM 846 O O . ILE A 1 104 ? 11.355 -4.330 -15.100 1.00 90.31 104 ILE A O 1
ATOM 850 N N . PRO A 1 105 ? 10.965 -6.146 -13.834 1.00 89.69 105 PRO A N 1
ATOM 851 C CA . PRO A 1 105 ? 11.296 -7.094 -14.898 1.00 89.69 105 PRO A CA 1
ATOM 852 C C . PRO A 1 105 ? 10.213 -7.147 -15.983 1.00 89.69 105 PRO A C 1
ATOM 854 O O . PRO A 1 105 ? 10.489 -7.480 -17.132 1.00 89.69 105 PRO A O 1
ATOM 857 N N . SER A 1 106 ? 8.964 -6.829 -15.628 1.00 91.62 106 SER A N 1
ATOM 858 C CA . SER A 1 106 ? 7.826 -6.819 -16.544 1.00 91.62 106 SER A CA 1
ATOM 859 C C . SER A 1 106 ? 6.877 -5.675 -16.212 1.00 91.62 106 SER A C 1
ATOM 861 O O . SER A 1 106 ? 6.083 -5.753 -15.274 1.00 91.62 106 SER A O 1
ATOM 863 N N . TYR A 1 107 ? 6.908 -4.624 -17.034 1.00 90.31 107 TYR A N 1
ATOM 864 C CA . TYR A 1 107 ? 5.982 -3.495 -16.911 1.00 90.31 107 TYR A CA 1
ATOM 865 C C . TYR A 1 107 ? 4.522 -3.912 -17.094 1.00 90.31 107 TYR A C 1
ATOM 867 O O . TYR A 1 107 ? 3.639 -3.362 -16.448 1.00 90.31 107 TYR A O 1
ATOM 875 N N . ARG A 1 108 ? 4.245 -4.928 -17.921 1.00 92.56 108 ARG A N 1
ATOM 876 C CA . ARG A 1 108 ? 2.886 -5.468 -18.049 1.00 92.56 108 ARG A CA 1
ATOM 877 C C . ARG A 1 108 ? 2.402 -6.058 -16.725 1.00 92.56 108 ARG A C 1
ATOM 879 O O . ARG A 1 108 ? 1.282 -5.769 -16.318 1.00 92.56 108 ARG A O 1
ATOM 886 N N . ALA A 1 109 ? 3.228 -6.869 -16.063 1.00 92.25 109 ALA A N 1
ATOM 887 C CA . ALA A 1 109 ? 2.874 -7.445 -14.768 1.00 92.25 109 ALA A CA 1
ATOM 888 C C . ALA A 1 109 ? 2.731 -6.354 -13.696 1.00 92.25 109 ALA A C 1
ATOM 890 O O . ALA A 1 109 ? 1.772 -6.384 -12.929 1.00 92.25 109 ALA A O 1
ATOM 891 N N . TRP A 1 110 ? 3.611 -5.346 -13.722 1.00 92.25 110 TRP A N 1
ATOM 892 C CA . TRP A 1 110 ? 3.498 -4.166 -12.867 1.00 92.25 110 TRP A CA 1
ATOM 893 C C . TRP A 1 110 ? 2.163 -3.447 -13.042 1.00 92.25 110 TRP A C 1
ATOM 895 O O . TRP A 1 110 ? 1.476 -3.198 -12.058 1.00 92.25 110 TRP A O 1
ATOM 905 N N . LEU A 1 111 ? 1.773 -3.122 -14.278 1.00 90.81 111 LEU A N 1
ATOM 906 C CA . LEU A 1 111 ? 0.520 -2.417 -14.558 1.00 90.81 111 LEU A CA 1
ATOM 907 C C . LEU A 1 111 ? -0.702 -3.254 -14.173 1.00 90.81 111 LEU A C 1
ATOM 909 O O . LEU A 1 111 ? -1.655 -2.718 -13.621 1.00 90.81 111 LEU A O 1
ATOM 913 N N . LEU A 1 112 ? -0.687 -4.565 -14.423 1.00 93.88 112 LEU A N 1
ATOM 914 C CA . LEU A 1 112 ? -1.790 -5.437 -14.014 1.00 93.88 112 LEU A CA 1
ATOM 915 C C . LEU A 1 112 ? -1.947 -5.476 -12.492 1.00 93.88 112 LEU A C 1
ATOM 917 O O . LEU A 1 112 ? -3.061 -5.371 -11.986 1.00 93.88 112 LEU A O 1
ATOM 921 N N . HIS A 1 113 ? -0.845 -5.584 -11.758 1.00 93.81 113 HIS A N 1
ATOM 922 C CA . HIS A 1 113 ? -0.891 -5.576 -10.303 1.00 93.81 113 HIS A CA 1
ATOM 923 C C . HIS A 1 113 ? -1.340 -4.208 -9.765 1.00 93.81 113 HIS A C 1
ATOM 925 O O . HIS A 1 113 ? -2.364 -4.082 -9.092 1.00 93.81 113 HIS A O 1
ATOM 931 N N . ASN A 1 114 ? -0.620 -3.158 -10.153 1.00 92.88 114 ASN A N 1
ATOM 932 C CA . ASN A 1 114 ? -0.740 -1.845 -9.539 1.00 92.88 114 ASN A CA 1
ATOM 933 C C . ASN A 1 114 ? -1.892 -0.996 -10.087 1.00 92.88 114 ASN A C 1
ATOM 935 O O . ASN A 1 114 ? -2.488 -0.214 -9.355 1.00 92.88 114 ASN A O 1
ATOM 939 N N . CYS A 1 115 ? -2.218 -1.134 -11.373 1.00 91.38 115 CYS A N 1
ATOM 940 C CA . CYS A 1 115 ? -3.236 -0.315 -12.035 1.00 91.38 115 CYS A CA 1
ATOM 941 C C . CYS A 1 115 ? -4.562 -1.055 -12.247 1.00 91.38 115 CYS A C 1
ATOM 943 O O . CYS A 1 115 ? -5.520 -0.435 -12.699 1.00 91.38 115 CYS A O 1
ATOM 945 N N . VAL A 1 116 ? -4.637 -2.359 -11.952 1.00 93.06 116 VAL A N 1
ATOM 946 C CA . VAL A 1 116 ? -5.882 -3.136 -12.080 1.00 93.06 116 VAL A CA 1
ATOM 947 C C . VAL A 1 116 ? -6.235 -3.834 -10.773 1.00 93.06 116 VAL A C 1
ATOM 949 O O . VAL A 1 116 ? -7.306 -3.571 -10.224 1.00 93.06 116 VAL A O 1
ATOM 952 N N . ALA A 1 117 ? -5.354 -4.690 -10.247 1.00 93.94 117 ALA A N 1
ATOM 953 C CA . ALA A 1 117 ? -5.683 -5.505 -9.079 1.00 93.94 117 ALA A CA 1
ATOM 954 C C . ALA A 1 117 ? -5.895 -4.658 -7.819 1.00 93.94 117 ALA A C 1
ATOM 956 O O . ALA A 1 117 ? -6.882 -4.854 -7.107 1.00 93.94 117 ALA A O 1
ATOM 957 N N . HIS A 1 118 ? -5.037 -3.660 -7.594 1.00 92.94 118 HIS A N 1
ATOM 958 C CA . HIS A 1 118 ? -5.259 -2.671 -6.550 1.00 92.94 118 HIS A CA 1
ATOM 959 C C . HIS A 1 118 ? -6.619 -1.970 -6.709 1.00 92.94 118 HIS A C 1
ATOM 961 O O . HIS A 1 118 ? -7.464 -2.211 -5.846 1.00 92.94 118 HIS A O 1
ATOM 967 N N . PRO A 1 119 ? -6.910 -1.168 -7.765 1.00 92.38 119 PRO A N 1
ATOM 968 C CA . PRO A 1 119 ? -8.220 -0.522 -7.940 1.00 92.38 119 PRO A CA 1
ATOM 969 C C . PRO A 1 119 ? -9.421 -1.446 -7.721 1.00 92.38 119 PRO A C 1
ATOM 971 O O . PRO A 1 119 ? -10.388 -1.043 -7.073 1.00 92.38 119 PRO A O 1
ATOM 974 N N . ALA A 1 120 ? -9.343 -2.693 -8.195 1.00 92.94 120 ALA A N 1
ATOM 975 C CA . ALA A 1 120 ? -10.387 -3.688 -7.985 1.00 92.94 120 ALA A CA 1
ATOM 976 C C . ALA A 1 120 ? -10.645 -3.965 -6.494 1.00 92.94 120 ALA A C 1
ATOM 978 O O . ALA A 1 120 ? -11.802 -3.960 -6.083 1.00 92.94 120 ALA A O 1
ATOM 979 N N . MET A 1 121 ? -9.602 -4.126 -5.669 1.00 93.06 121 MET A N 1
ATOM 980 C CA . MET A 1 121 ? -9.753 -4.289 -4.215 1.00 93.06 121 MET A CA 1
ATOM 981 C C . MET A 1 121 ? -10.414 -3.079 -3.550 1.00 93.06 121 MET A C 1
ATOM 983 O O . MET A 1 121 ? -11.238 -3.246 -2.657 1.00 93.06 121 MET A O 1
ATOM 987 N N . GLY A 1 122 ? -10.052 -1.860 -3.956 1.00 87.94 122 GLY A N 1
ATOM 988 C CA . GLY A 1 122 ? -10.608 -0.644 -3.359 1.00 87.94 122 GLY A CA 1
ATOM 989 C C . GLY A 1 122 ? -12.074 -0.405 -3.721 1.00 87.94 122 GLY A C 1
ATOM 990 O O . GLY A 1 122 ? -12.853 0.028 -2.874 1.00 87.94 122 GLY A O 1
ATOM 991 N N . LEU A 1 123 ? -12.451 -0.694 -4.971 1.00 88.56 123 LEU A N 1
ATOM 992 C CA . LEU A 1 123 ? -13.810 -0.498 -5.488 1.00 88.56 123 LEU A CA 1
ATOM 993 C C . LEU A 1 123 ? -14.762 -1.632 -5.097 1.00 88.56 123 LEU A C 1
ATOM 995 O O . LEU A 1 123 ? -15.931 -1.389 -4.806 1.00 88.56 123 LEU A O 1
ATOM 999 N N . ALA A 1 124 ? -14.262 -2.865 -5.096 1.00 89.62 124 ALA A N 1
ATOM 1000 C CA . ALA A 1 124 ? -15.016 -4.067 -4.781 1.00 89.62 124 ALA A CA 1
ATOM 1001 C C . ALA A 1 124 ? -14.141 -5.005 -3.927 1.00 89.62 124 ALA A C 1
ATOM 1003 O O . ALA A 1 124 ? -13.553 -5.943 -4.473 1.00 89.62 124 ALA A O 1
ATOM 1004 N N . PRO A 1 125 ? -14.053 -4.781 -2.597 1.00 89.31 125 PRO A N 1
ATOM 1005 C CA . PRO A 1 125 ? -13.235 -5.574 -1.672 1.00 89.31 125 PRO A CA 1
ATOM 1006 C C . PRO A 1 125 ? -13.851 -6.962 -1.431 1.00 89.31 125 PRO A C 1
ATOM 1008 O O . PRO A 1 125 ? -14.295 -7.301 -0.337 1.00 89.31 125 PRO A O 1
ATOM 1011 N N . LEU A 1 126 ? -13.926 -7.754 -2.495 1.00 93.31 126 LEU A N 1
ATOM 1012 C CA . LEU A 1 126 ? -14.412 -9.124 -2.525 1.00 93.31 126 LEU A CA 1
ATOM 1013 C C . LEU A 1 126 ? -13.212 -10.069 -2.564 1.00 93.31 126 LEU A C 1
ATOM 1015 O O . LEU A 1 126 ? -12.185 -9.751 -3.166 1.00 93.31 126 LEU A O 1
ATOM 1019 N N . ARG A 1 127 ? -13.371 -11.284 -2.032 1.00 91.50 127 ARG A N 1
ATOM 1020 C CA . ARG A 1 127 ? -12.328 -12.327 -2.024 1.00 91.50 127 ARG A CA 1
ATOM 1021 C C . ARG A 1 127 ? -11.650 -12.546 -3.384 1.00 91.50 127 ARG A C 1
ATOM 1023 O O . ARG A 1 127 ? -10.443 -12.772 -3.451 1.00 91.50 127 ARG A O 1
ATOM 1030 N N . ALA A 1 128 ? -12.409 -12.443 -4.477 1.00 92.88 128 ALA A N 1
ATOM 1031 C CA . ALA A 1 128 ? -11.877 -12.560 -5.835 1.00 92.88 128 ALA A CA 1
ATOM 1032 C C . ALA A 1 128 ? -10.870 -11.446 -6.188 1.00 92.88 128 ALA A C 1
ATOM 1034 O O . ALA A 1 128 ? -9.864 -11.727 -6.836 1.00 92.88 128 ALA A O 1
ATOM 1035 N N . ALA A 1 129 ? -11.097 -10.208 -5.734 1.00 93.56 129 ALA A N 1
ATOM 1036 C CA . ALA A 1 129 ? -10.186 -9.088 -5.964 1.00 93.56 129 ALA A CA 1
ATOM 1037 C C . ALA A 1 129 ? -8.867 -9.269 -5.195 1.00 93.56 129 ALA A C 1
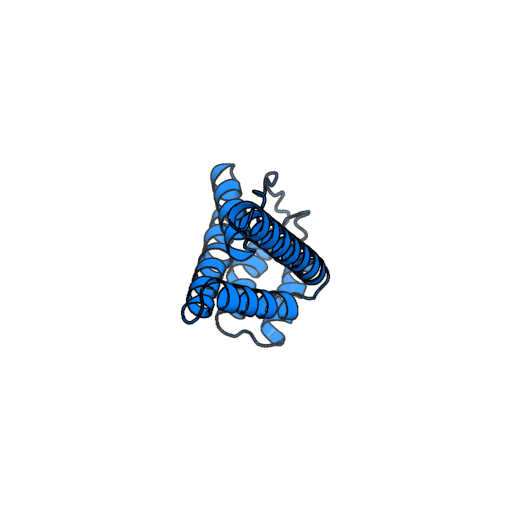ATOM 1039 O O . ALA A 1 129 ? -7.798 -9.084 -5.770 1.00 93.56 129 ALA A O 1
ATOM 1040 N N . PHE A 1 130 ? -8.933 -9.718 -3.937 1.00 93.56 130 PHE A N 1
ATOM 1041 C CA . PHE A 1 130 ? -7.740 -10.049 -3.148 1.00 93.56 130 PHE A CA 1
ATOM 1042 C C . PHE A 1 130 ? -6.963 -11.236 -3.745 1.00 93.56 130 PHE A C 1
ATOM 1044 O O . PHE A 1 130 ? -5.744 -11.191 -3.863 1.00 93.56 130 PHE A O 1
ATOM 1051 N N . THR A 1 131 ? -7.664 -12.260 -4.240 1.00 92.44 131 THR A N 1
ATOM 1052 C CA . THR A 1 131 ? -7.020 -13.396 -4.928 1.00 92.44 131 THR A CA 1
ATOM 1053 C C . THR A 1 131 ? -6.310 -12.951 -6.213 1.00 92.44 131 THR A C 1
ATOM 1055 O O . THR A 1 131 ? -5.189 -13.375 -6.492 1.00 92.44 131 THR A O 1
ATOM 1058 N N . ALA A 1 132 ? -6.941 -12.074 -7.002 1.00 92.12 132 ALA A N 1
ATOM 1059 C CA . ALA A 1 132 ? -6.329 -11.507 -8.202 1.00 92.12 132 ALA A CA 1
ATOM 1060 C C . ALA A 1 132 ? -5.104 -10.639 -7.867 1.00 92.12 132 ALA A C 1
ATOM 1062 O O . ALA A 1 132 ? -4.101 -10.678 -8.585 1.00 92.12 132 ALA A O 1
ATOM 1063 N N . HIS A 1 133 ? -5.156 -9.891 -6.764 1.00 94.00 133 HIS A N 1
ATOM 1064 C CA . HIS A 1 133 ? -4.010 -9.156 -6.242 1.00 94.00 133 HIS A CA 1
ATOM 1065 C C . HIS A 1 133 ? -2.832 -10.082 -5.942 1.00 94.00 133 HIS A C 1
ATOM 1067 O O . HIS A 1 133 ? -1.753 -9.871 -6.491 1.00 94.00 133 HIS A O 1
ATOM 1073 N N . ASP A 1 134 ? -3.039 -11.147 -5.172 1.00 91.44 134 ASP A N 1
ATOM 1074 C CA . ASP A 1 134 ? -1.953 -12.060 -4.793 1.00 91.44 134 ASP A CA 1
ATOM 1075 C C . ASP A 1 134 ? -1.362 -12.788 -6.007 1.00 91.44 134 ASP A C 1
ATOM 1077 O O . ASP A 1 134 ? -0.145 -12.945 -6.134 1.00 91.44 134 ASP A O 1
ATOM 1081 N N . HIS A 1 135 ? -2.211 -13.161 -6.966 1.00 92.44 135 HIS A N 1
ATOM 1082 C CA . HIS A 1 135 ? -1.763 -13.763 -8.218 1.00 92.44 135 HIS A CA 1
ATOM 1083 C C . HIS A 1 135 ? -0.903 -12.804 -9.061 1.00 92.44 135 HIS A C 1
ATOM 1085 O O . HIS A 1 135 ? 0.147 -13.182 -9.594 1.00 92.44 135 HIS A O 1
ATOM 1091 N N . THR A 1 136 ? -1.332 -11.546 -9.186 1.00 93.44 136 THR A N 1
ATOM 1092 C CA . THR A 1 136 ? -0.587 -10.534 -9.949 1.00 93.44 136 THR A CA 1
ATOM 1093 C C . THR A 1 136 ? 0.701 -10.112 -9.237 1.00 93.44 136 THR A C 1
ATOM 1095 O O . THR A 1 136 ? 1.716 -9.944 -9.912 1.00 93.44 136 THR A O 1
ATOM 1098 N N . ALA A 1 137 ? 0.712 -10.063 -7.901 1.00 90.81 137 ALA A N 1
ATOM 1099 C CA . ALA A 1 137 ? 1.904 -9.867 -7.070 1.00 90.81 137 ALA A CA 1
ATOM 1100 C C . ALA A 1 137 ? 2.966 -10.947 -7.338 1.00 90.81 137 ALA A C 1
ATOM 1102 O O . ALA A 1 137 ? 4.113 -10.640 -7.679 1.00 90.81 137 ALA A O 1
ATOM 1103 N N . ALA A 1 138 ? 2.564 -12.222 -7.280 1.00 90.00 138 ALA A N 1
ATOM 1104 C CA . ALA A 1 138 ? 3.446 -13.360 -7.546 1.00 90.00 138 ALA A CA 1
ATOM 1105 C C . ALA A 1 138 ? 4.016 -13.361 -8.977 1.00 90.00 138 ALA A C 1
ATOM 1107 O O . ALA A 1 138 ? 5.100 -13.894 -9.225 1.00 90.00 138 ALA A O 1
ATOM 1108 N N . THR A 1 139 ? 3.294 -12.755 -9.923 1.00 90.44 139 THR A N 1
ATOM 1109 C CA . THR A 1 139 ? 3.721 -12.611 -11.320 1.00 90.44 139 THR A CA 1
ATOM 1110 C C . THR A 1 139 ? 4.662 -11.421 -11.518 1.00 90.44 139 THR A C 1
ATOM 1112 O O . THR A 1 139 ? 5.588 -11.503 -12.323 1.00 90.44 139 THR A O 1
ATOM 1115 N N . MET A 1 140 ? 4.445 -10.322 -10.788 1.00 90.25 140 MET A N 1
ATOM 1116 C CA . MET A 1 140 ? 5.226 -9.088 -10.896 1.00 90.25 140 MET A CA 1
ATOM 1117 C C . MET A 1 140 ? 6.681 -9.274 -10.445 1.00 90.25 140 MET A C 1
ATOM 1119 O O . MET A 1 140 ? 7.576 -8.746 -11.101 1.00 90.25 140 MET A O 1
ATOM 1123 N N . LYS A 1 141 ? 6.916 -10.051 -9.375 1.00 85.81 141 LYS A N 1
ATOM 1124 C CA . LYS A 1 141 ? 8.255 -10.433 -8.874 1.00 85.81 141 LYS A CA 1
ATOM 1125 C C . LYS A 1 141 ? 9.236 -9.261 -8.722 1.00 85.81 141 LYS A C 1
ATOM 1127 O O . LYS A 1 141 ? 10.418 -9.402 -9.027 1.00 85.81 141 LYS A O 1
ATOM 1132 N N . VAL A 1 142 ? 8.756 -8.110 -8.257 1.00 83.88 142 VAL A N 1
ATOM 1133 C CA . VAL A 1 142 ? 9.643 -6.995 -7.902 1.00 83.88 142 VAL A CA 1
ATOM 1134 C C . VAL A 1 142 ? 10.009 -7.136 -6.429 1.00 83.88 142 VAL A C 1
ATOM 1136 O O . VAL A 1 142 ? 9.163 -7.003 -5.547 1.00 83.88 142 VAL A O 1
ATOM 1139 N N . GLU A 1 143 ? 11.270 -7.468 -6.174 1.00 79.38 143 GLU A N 1
ATOM 1140 C CA . GLU A 1 143 ? 11.795 -7.728 -4.833 1.00 79.38 143 GLU A CA 1
ATOM 1141 C C . GLU A 1 143 ? 11.696 -6.487 -3.939 1.00 79.38 143 GLU A C 1
ATOM 1143 O O . GLU A 1 143 ? 12.197 -5.428 -4.300 1.00 79.38 143 GLU A O 1
ATOM 1148 N N . GLY A 1 144 ? 11.065 -6.619 -2.769 1.00 75.69 144 GLY A N 1
ATOM 1149 C CA . GLY A 1 144 ? 10.895 -5.514 -1.817 1.00 75.69 144 GLY A CA 1
ATOM 1150 C C . GLY A 1 144 ? 9.781 -4.519 -2.166 1.00 75.69 144 GLY A C 1
ATOM 1151 O O . GLY A 1 144 ? 9.687 -3.483 -1.517 1.00 75.69 144 GLY A O 1
ATOM 1152 N N . TRP A 1 145 ? 8.943 -4.828 -3.163 1.00 77.38 145 TRP A N 1
ATOM 1153 C CA . TRP A 1 145 ? 7.889 -3.943 -3.682 1.00 77.38 145 TRP A CA 1
ATOM 1154 C C . TRP A 1 145 ? 6.500 -4.619 -3.735 1.00 77.38 145 TRP A C 1
ATOM 1156 O O . TRP A 1 145 ? 5.690 -4.303 -4.608 1.00 77.38 145 TRP A O 1
ATOM 1166 N N . LEU A 1 146 ? 6.249 -5.568 -2.821 1.00 63.97 146 LEU A N 1
ATOM 1167 C CA . LEU A 1 146 ? 4.987 -6.306 -2.626 1.00 63.97 146 LEU A CA 1
ATOM 1168 C C . LEU A 1 146 ? 4.347 -5.984 -1.265 1.00 63.97 146 LEU A C 1
ATOM 1170 O O . LEU A 1 146 ? 5.110 -5.820 -0.288 1.00 63.97 146 LEU A O 1
#

Sequence (146 aa):
MRRRAEAEHARRKRAREAKQGSAQREQLFVADVESRFFARQLLFAEQHGRLGRLIHILAWLLHNCIAHPILGLIPCRASVWLHDRTADWLNLSPTPTHSALPQIPSYRAWLLHNCVAHPAMGLAPLRAAFTAHDHTAATMKVEGWL

Radius of gyration: 17.75 Å; chains: 1; bounding box: 32×30×62 Å